Protein AF-A0A3N6LN94-F1 (afdb_monomer_lite)

Structure (mmCIF, N/CA/C/O backbone):
data_AF-A0A3N6LN94-F1
#
_entry.id   AF-A0A3N6LN94-F1
#
loop_
_atom_site.group_PDB
_atom_site.id
_atom_site.type_symbol
_atom_site.label_atom_id
_atom_site.label_alt_id
_atom_site.label_comp_id
_atom_site.label_asym_id
_atom_site.label_entity_id
_atom_site.label_seq_id
_atom_site.pdbx_PDB_ins_code
_atom_site.Cartn_x
_atom_site.Cartn_y
_atom_site.Cartn_z
_atom_site.occupancy
_atom_site.B_iso_or_equiv
_atom_site.auth_seq_id
_atom_site.auth_comp_id
_atom_site.auth_asym_id
_atom_site.auth_atom_id
_atom_site.pdbx_PDB_model_num
ATOM 1 N N . MET A 1 1 ? 17.422 5.987 -4.454 1.00 60.16 1 MET A N 1
ATOM 2 C CA . MET A 1 1 ? 16.009 6.299 -4.196 1.00 60.16 1 MET A CA 1
ATOM 3 C C . MET A 1 1 ? 15.731 7.572 -4.934 1.00 60.16 1 MET A C 1
ATOM 5 O O . MET A 1 1 ? 16.309 8.591 -4.571 1.00 60.16 1 MET A O 1
ATOM 9 N N . ASP A 1 2 ? 14.947 7.472 -5.995 1.00 77.19 2 ASP A N 1
ATOM 10 C CA . ASP A 1 2 ? 14.512 8.649 -6.730 1.00 77.19 2 ASP A CA 1
ATOM 11 C C . ASP A 1 2 ? 13.359 9.297 -5.952 1.00 77.19 2 ASP A C 1
ATOM 13 O O . ASP A 1 2 ? 12.629 8.609 -5.232 1.00 77.19 2 ASP A O 1
ATOM 17 N N . ASP A 1 3 ? 13.189 10.615 -6.073 1.00 78.06 3 ASP A N 1
ATOM 18 C CA . ASP A 1 3 ? 12.161 11.364 -5.327 1.00 78.06 3 ASP A CA 1
ATOM 19 C C . ASP A 1 3 ? 10.744 10.800 -5.553 1.00 78.06 3 ASP A C 1
ATOM 21 O O . ASP A 1 3 ? 9.904 10.808 -4.654 1.00 78.06 3 ASP A O 1
ATOM 25 N N . VAL A 1 4 ? 10.518 10.216 -6.733 1.00 77.19 4 VAL A N 1
ATOM 26 C CA . VAL A 1 4 ? 9.281 9.528 -7.121 1.00 77.19 4 VAL A CA 1
ATOM 27 C C . VAL A 1 4 ? 9.007 8.294 -6.254 1.00 77.19 4 VAL A C 1
ATOM 29 O O . VAL A 1 4 ? 7.861 8.039 -5.892 1.00 77.19 4 VAL A O 1
ATOM 32 N N . ASP A 1 5 ? 10.032 7.523 -5.887 1.00 83.25 5 ASP A N 1
ATOM 33 C CA . ASP A 1 5 ? 9.850 6.334 -5.047 1.00 83.25 5 ASP A CA 1
ATOM 34 C C . ASP A 1 5 ? 9.595 6.719 -3.588 1.00 83.25 5 ASP A C 1
ATOM 36 O O . ASP A 1 5 ? 8.782 6.089 -2.913 1.00 83.25 5 ASP A O 1
ATOM 40 N N . ALA A 1 6 ? 10.223 7.798 -3.111 1.00 87.06 6 ALA A N 1
ATOM 41 C CA . ALA A 1 6 ? 9.957 8.330 -1.777 1.00 87.06 6 ALA A CA 1
ATOM 42 C C . ALA A 1 6 ? 8.506 8.828 -1.637 1.00 87.06 6 ALA A C 1
ATOM 44 O O . ALA A 1 6 ? 7.868 8.594 -0.609 1.00 87.06 6 ALA A O 1
ATOM 45 N N . GLU A 1 7 ? 7.960 9.475 -2.671 1.00 89.31 7 GLU A N 1
ATOM 46 C CA . GLU A 1 7 ? 6.569 9.939 -2.687 1.00 89.31 7 GLU A CA 1
ATOM 47 C C . GLU A 1 7 ? 5.562 8.780 -2.717 1.00 89.31 7 GLU A C 1
ATOM 49 O O . GLU A 1 7 ? 4.570 8.805 -1.980 1.00 89.31 7 GLU A O 1
ATOM 54 N N . LYS A 1 8 ? 5.839 7.726 -3.498 1.00 88.62 8 LYS A N 1
ATOM 55 C CA . LYS A 1 8 ? 5.017 6.504 -3.519 1.00 88.62 8 LYS A CA 1
ATOM 56 C C . LYS A 1 8 ? 4.971 5.833 -2.150 1.00 88.62 8 LYS A C 1
ATOM 58 O O . LYS A 1 8 ? 3.884 5.543 -1.654 1.00 88.62 8 LYS A O 1
ATOM 63 N N . ILE A 1 9 ? 6.137 5.646 -1.522 1.00 88.69 9 ILE A N 1
ATOM 64 C CA . ILE A 1 9 ? 6.245 5.059 -0.178 1.00 88.69 9 ILE A CA 1
ATOM 65 C C . ILE A 1 9 ? 5.447 5.893 0.819 1.00 88.69 9 ILE A C 1
ATOM 67 O O . ILE A 1 9 ? 4.604 5.357 1.531 1.00 88.69 9 ILE A O 1
ATOM 71 N N . LYS A 1 10 ? 5.648 7.215 0.823 1.00 93.12 10 LYS A N 1
ATOM 72 C CA . LYS A 1 10 ? 4.920 8.119 1.717 1.00 93.12 10 LYS A CA 1
ATOM 73 C C . LYS A 1 10 ? 3.406 7.997 1.538 1.00 93.12 10 LYS A C 1
ATOM 75 O O . LYS A 1 10 ? 2.691 7.891 2.527 1.00 93.12 10 LYS A O 1
ATOM 80 N N . THR A 1 11 ? 2.920 7.993 0.300 1.00 93.69 11 THR A N 1
ATOM 81 C CA . THR A 1 11 ? 1.483 7.890 0.003 1.00 93.69 11 THR A CA 1
ATOM 82 C C . THR A 1 11 ? 0.910 6.555 0.487 1.00 93.69 11 THR A C 1
ATOM 84 O O . THR A 1 11 ? -0.157 6.521 1.099 1.00 93.69 11 THR A O 1
ATOM 87 N N . TYR A 1 12 ? 1.637 5.454 0.284 1.00 92.44 12 TYR A N 1
ATOM 88 C CA . TYR A 1 12 ? 1.217 4.136 0.758 1.00 92.44 12 TYR A CA 1
ATOM 89 C C . TYR A 1 12 ? 1.249 4.021 2.294 1.00 92.44 12 TYR A C 1
ATOM 91 O O . TYR A 1 12 ? 0.361 3.416 2.892 1.00 92.44 12 TYR A O 1
ATOM 99 N N . GLU A 1 13 ? 2.207 4.663 2.971 1.00 92.06 13 GLU A N 1
ATOM 100 C CA . GLU A 1 13 ? 2.230 4.728 4.439 1.00 92.06 13 GLU A CA 1
ATOM 101 C C . GLU A 1 13 ? 1.013 5.463 5.013 1.00 92.06 13 GLU A C 1
ATOM 103 O O . G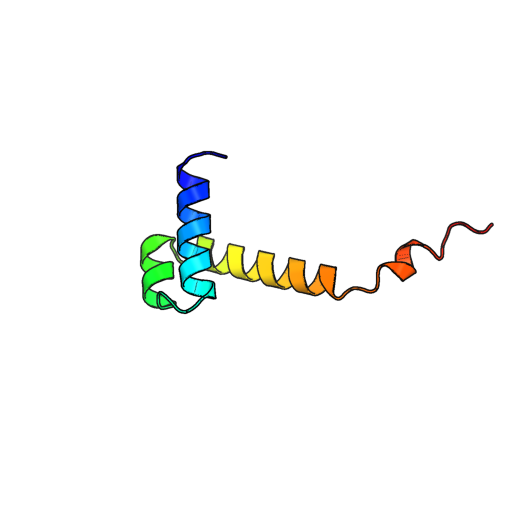LU A 1 13 ? 0.468 5.048 6.037 1.00 92.06 13 GLU A O 1
ATOM 108 N N . GLN A 1 14 ? 0.563 6.539 4.364 1.00 95.00 14 GLN A N 1
ATOM 109 C CA . GLN A 1 14 ? -0.647 7.257 4.774 1.00 95.00 14 GLN A CA 1
ATOM 110 C C . GLN A 1 14 ? -1.886 6.367 4.659 1.00 95.00 14 GLN A C 1
ATOM 112 O O . GLN A 1 14 ? -2.730 6.365 5.555 1.00 95.00 14 GLN A O 1
ATOM 117 N N . TYR A 1 15 ? -1.966 5.560 3.598 1.00 94.50 15 TYR A N 1
ATOM 118 C CA . TYR A 1 15 ? -3.015 4.554 3.452 1.00 94.50 15 TYR A CA 1
ATOM 119 C C . TYR A 1 15 ? -2.953 3.504 4.568 1.00 94.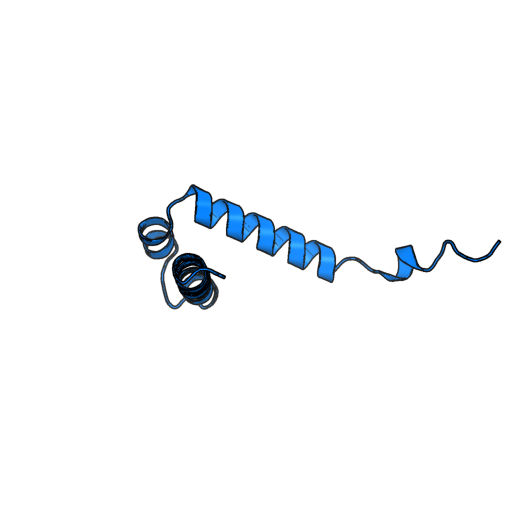50 15 TYR A C 1
ATOM 121 O O . TYR A 1 15 ? -3.953 3.266 5.240 1.00 94.50 15 TYR A O 1
ATOM 129 N N . SER A 1 16 ? -1.768 2.952 4.846 1.00 90.38 16 SER A N 1
ATOM 130 C CA . SER A 1 16 ? -1.559 1.966 5.918 1.00 90.38 16 SER A CA 1
ATOM 131 C C . SER A 1 16 ? -1.965 2.490 7.306 1.00 90.38 16 SER A C 1
ATOM 133 O O . SER A 1 16 ? -2.477 1.739 8.136 1.00 90.38 16 SER A O 1
ATOM 135 N N . ARG A 1 17 ? -1.801 3.795 7.558 1.00 94.38 17 ARG A N 1
ATOM 136 C CA . ARG A 1 17 ? -2.230 4.462 8.802 1.00 94.38 17 ARG A CA 1
ATOM 137 C C . ARG A 1 17 ? -3.720 4.821 8.836 1.00 94.38 17 ARG A C 1
ATOM 139 O O . ARG A 1 17 ? -4.196 5.300 9.864 1.00 94.38 17 ARG A O 1
ATOM 146 N N . GLY A 1 18 ? -4.448 4.613 7.739 1.00 94.62 18 GLY A N 1
ATOM 147 C CA . GLY A 1 18 ? -5.847 5.011 7.587 1.00 94.62 18 GLY A CA 1
ATOM 148 C C . GLY A 1 18 ? -6.048 6.522 7.430 1.00 94.62 18 GLY A C 1
ATOM 149 O O . GLY A 1 18 ? -7.153 7.011 7.656 1.00 94.62 18 GLY A O 1
ATOM 150 N N . GLU A 1 19 ? -4.997 7.271 7.076 1.00 97.19 19 GLU A N 1
ATOM 151 C CA . GLU A 1 19 ? -5.072 8.716 6.810 1.00 97.19 19 GLU A CA 1
ATOM 152 C C . GLU A 1 19 ? -5.754 9.013 5.466 1.00 97.19 19 GLU A C 1
ATOM 154 O O . GLU A 1 19 ? -6.373 10.065 5.312 1.00 97.19 19 GLU A O 1
ATOM 159 N N . ILE A 1 20 ? -5.655 8.082 4.513 1.00 97.06 20 ILE A N 1
ATOM 160 C CA . IL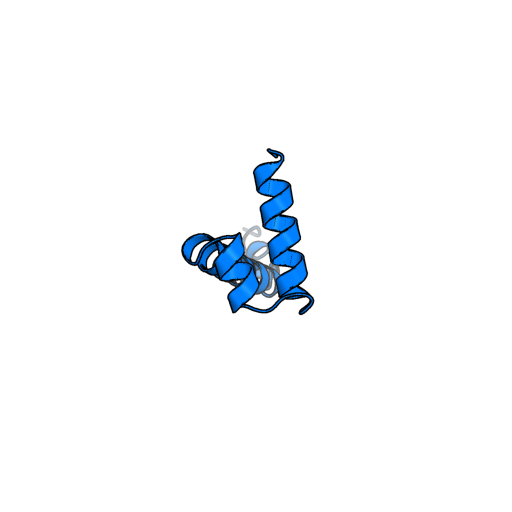E A 1 20 ? -6.352 8.107 3.223 1.00 97.06 20 ILE A CA 1
ATOM 161 C C . ILE A 1 20 ? -7.037 6.762 2.973 1.00 97.06 20 ILE A C 1
ATOM 163 O O . ILE A 1 20 ? -6.639 5.727 3.507 1.00 97.06 20 ILE A O 1
ATOM 167 N N . THR A 1 21 ? -8.080 6.774 2.153 1.00 96.44 21 THR A N 1
ATOM 168 C CA . THR A 1 21 ? -8.849 5.587 1.770 1.00 96.44 21 THR A CA 1
ATOM 169 C C . THR A 1 21 ? -8.164 4.785 0.662 1.00 96.44 21 THR A C 1
ATOM 171 O O . THR A 1 21 ? -7.331 5.296 -0.088 1.00 96.44 21 THR A O 1
ATOM 174 N N . GLU A 1 22 ? -8.579 3.525 0.494 1.00 93.31 22 GLU A N 1
ATOM 175 C CA . GLU A 1 22 ? -8.101 2.664 -0.598 1.00 93.31 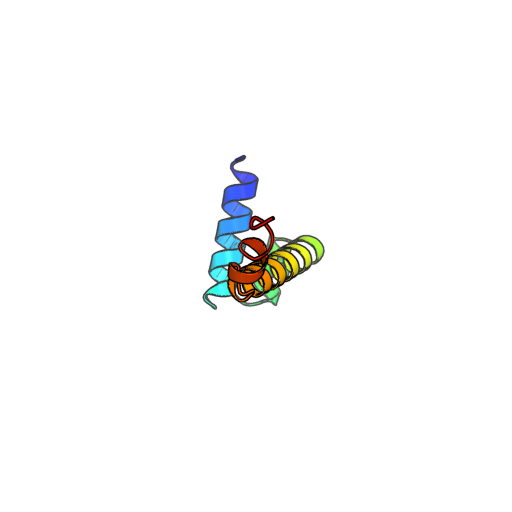22 GLU A CA 1
ATOM 176 C C . GLU A 1 22 ? -8.395 3.270 -1.983 1.00 93.31 22 GLU A C 1
ATOM 178 O O . GLU A 1 22 ? -7.596 3.180 -2.910 1.00 93.31 22 GLU A O 1
ATOM 183 N N . THR A 1 23 ? -9.536 3.948 -2.125 1.00 96.50 23 THR A N 1
ATOM 184 C CA . THR A 1 23 ? -9.887 4.633 -3.376 1.00 96.50 23 THR A CA 1
ATOM 185 C C . THR A 1 23 ? -8.926 5.784 -3.677 1.00 96.50 23 THR A C 1
ATOM 187 O O . THR A 1 23 ? -8.528 5.960 -4.827 1.00 96.50 23 THR A O 1
ATOM 190 N N . GLU A 1 24 ? -8.520 6.547 -2.660 1.00 95.81 24 GLU A N 1
ATOM 191 C CA . GLU A 1 24 ? -7.590 7.670 -2.819 1.00 95.81 24 GLU A CA 1
ATOM 192 C C . GLU A 1 24 ? -6.177 7.192 -3.163 1.00 95.81 24 GLU A C 1
ATOM 194 O O . GLU A 1 24 ? -5.581 7.693 -4.115 1.00 95.81 24 GLU A O 1
ATOM 199 N N . VAL A 1 25 ? -5.653 6.180 -2.465 1.00 95.56 25 VAL A N 1
ATOM 200 C CA . VAL A 1 25 ? -4.321 5.633 -2.776 1.00 95.56 25 VAL A CA 1
ATOM 201 C C . VAL A 1 25 ? -4.282 4.969 -4.153 1.00 95.56 25 VAL A C 1
ATOM 203 O O . VAL A 1 25 ? -3.325 5.179 -4.895 1.00 95.56 25 VAL A O 1
ATOM 206 N N . ARG A 1 26 ? -5.340 4.250 -4.560 1.00 95.62 26 ARG A N 1
ATOM 207 C CA . ARG A 1 26 ? -5.440 3.666 -5.909 1.00 95.62 26 ARG A CA 1
ATOM 208 C C . ARG A 1 26 ? -5.544 4.736 -6.994 1.00 95.62 26 ARG A C 1
ATOM 210 O O . ARG A 1 26 ? -5.026 4.530 -8.088 1.00 95.62 26 ARG A O 1
ATOM 217 N N . ALA A 1 27 ? -6.152 5.886 -6.706 1.00 95.50 27 ALA A N 1
ATOM 218 C CA . ALA A 1 27 ? -6.163 7.022 -7.626 1.00 95.50 27 ALA A CA 1
ATOM 219 C C . ALA A 1 27 ? -4.786 7.703 -7.751 1.00 95.50 27 ALA A C 1
ATOM 221 O O . ALA A 1 27 ? -4.441 8.170 -8.835 1.00 95.50 27 ALA A O 1
ATOM 222 N N . LEU A 1 28 ? -4.004 7.752 -6.665 1.00 93.56 28 LEU A N 1
ATOM 223 C CA . LEU A 1 28 ? -2.687 8.400 -6.629 1.00 93.56 28 LEU A CA 1
ATOM 224 C C . LEU A 1 28 ? -1.559 7.514 -7.177 1.00 93.56 28 LEU A C 1
ATOM 226 O O . LEU A 1 28 ? -0.693 8.002 -7.899 1.00 93.56 28 LEU A O 1
ATOM 230 N N . LEU A 1 29 ? -1.560 6.225 -6.835 1.00 92.19 29 LEU A N 1
ATOM 231 C CA . LEU A 1 29 ? -0.486 5.281 -7.164 1.00 92.19 29 LEU A CA 1
ATOM 232 C C . LEU A 1 29 ? -0.857 4.321 -8.300 1.00 92.19 29 LEU A C 1
ATOM 234 O O . LEU A 1 29 ? 0.023 3.752 -8.938 1.00 92.19 29 LEU A O 1
ATOM 238 N N . GLY A 1 30 ? -2.147 4.159 -8.592 1.00 94.62 30 GLY A N 1
ATOM 239 C CA . GLY A 1 30 ? -2.638 3.163 -9.538 1.00 94.62 30 GLY A CA 1
ATOM 240 C C . GLY A 1 30 ? -2.801 1.779 -8.906 1.00 94.62 30 GLY A C 1
ATOM 241 O O . GLY A 1 30 ? -2.140 1.427 -7.932 1.00 94.62 30 GLY A O 1
ATOM 242 N N . ASN A 1 31 ? -3.695 0.975 -9.487 1.00 92.94 31 ASN A N 1
ATOM 243 C CA . ASN A 1 31 ? -4.060 -0.335 -8.939 1.00 92.94 31 ASN A CA 1
ATOM 244 C C . ASN A 1 31 ? -2.872 -1.300 -8.858 1.00 92.94 31 ASN A C 1
ATOM 246 O O . ASN A 1 31 ? -2.663 -1.905 -7.818 1.00 92.94 31 ASN A O 1
ATOM 250 N N . GLU A 1 32 ? -2.072 -1.389 -9.924 1.00 93.25 32 GLU A N 1
ATOM 251 C CA . GLU A 1 32 ? -0.926 -2.307 -9.998 1.00 93.25 32 GLU A CA 1
ATOM 252 C C . GLU A 1 32 ? 0.107 -2.038 -8.897 1.00 93.25 32 GLU A C 1
ATOM 254 O O . GLU A 1 32 ? 0.624 -2.972 -8.289 1.00 93.25 32 GLU A O 1
ATOM 259 N N . ILE A 1 33 ? 0.384 -0.762 -8.610 1.00 88.69 33 ILE A N 1
ATOM 260 C CA . ILE A 1 33 ? 1.352 -0.388 -7.575 1.00 88.69 33 ILE A CA 1
ATOM 261 C C . ILE A 1 33 ? 0.807 -0.741 -6.192 1.00 88.69 33 ILE A C 1
ATOM 263 O O . ILE A 1 33 ? 1.537 -1.312 -5.388 1.00 88.69 33 ILE A O 1
ATOM 267 N N . VAL A 1 34 ? -0.467 -0.440 -5.926 1.00 92.00 34 VAL A N 1
ATOM 268 C CA . VAL A 1 34 ? -1.107 -0.778 -4.646 1.00 92.00 34 VAL A CA 1
ATOM 269 C C . VAL A 1 34 ? -1.090 -2.288 -4.414 1.00 92.00 34 VAL A C 1
ATOM 271 O O . VAL A 1 34 ? -0.631 -2.722 -3.362 1.00 92.00 34 VAL A O 1
ATOM 274 N N . ASP A 1 35 ? -1.487 -3.078 -5.413 1.00 93.19 35 ASP A N 1
ATOM 275 C CA . ASP A 1 35 ? -1.529 -4.540 -5.300 1.00 93.19 35 ASP A CA 1
ATOM 276 C C . ASP A 1 35 ? -0.119 -5.132 -5.089 1.00 93.19 35 ASP A C 1
ATOM 278 O O . ASP A 1 35 ? 0.063 -6.051 -4.290 1.00 93.19 35 ASP A O 1
ATOM 282 N N . SER A 1 36 ? 0.905 -4.588 -5.761 1.00 91.19 36 SER A N 1
ATOM 283 C CA . SER A 1 36 ? 2.298 -5.013 -5.562 1.00 91.19 36 SER A CA 1
ATOM 284 C C . SER A 1 36 ? 2.807 -4.691 -4.156 1.00 91.19 36 SER A C 1
ATOM 286 O O . SER A 1 36 ? 3.479 -5.521 -3.550 1.00 91.19 36 SER A O 1
ATOM 288 N N . MET A 1 37 ? 2.505 -3.501 -3.629 1.00 88.62 37 MET A N 1
ATOM 289 C CA . MET A 1 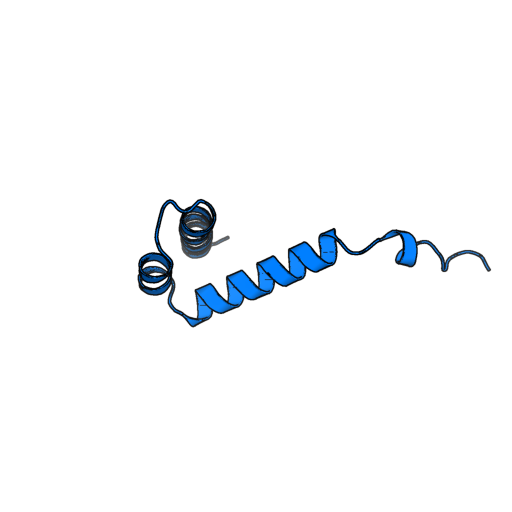37 ? 2.952 -3.092 -2.293 1.00 88.62 37 MET A CA 1
ATOM 290 C C . MET A 1 37 ? 2.249 -3.885 -1.186 1.00 88.62 37 MET A C 1
ATOM 292 O O . MET A 1 37 ? 2.865 -4.186 -0.163 1.00 88.62 37 MET A O 1
ATOM 296 N N . GLU A 1 38 ? 0.987 -4.259 -1.393 1.00 89.69 38 GLU A N 1
ATOM 297 C CA . GLU A 1 38 ? 0.245 -5.131 -0.482 1.00 89.69 38 GLU A CA 1
ATOM 298 C C . GLU A 1 38 ? 0.853 -6.538 -0.456 1.00 89.69 38 GLU A C 1
ATOM 300 O O . GLU A 1 38 ? 1.179 -7.047 0.617 1.00 89.69 38 GLU A O 1
ATOM 305 N N . ALA A 1 39 ? 1.131 -7.116 -1.629 1.00 91.56 39 ALA A N 1
ATOM 306 C CA . ALA A 1 39 ? 1.793 -8.414 -1.737 1.00 91.56 39 ALA A CA 1
ATOM 307 C C . ALA A 1 39 ? 3.191 -8.422 -1.089 1.00 91.56 39 ALA A C 1
ATOM 309 O O . ALA A 1 39 ? 3.541 -9.366 -0.374 1.00 91.56 39 ALA A O 1
ATOM 310 N N . ASP A 1 40 ? 3.982 -7.366 -1.297 1.00 88.38 40 ASP A N 1
ATOM 311 C CA . ASP A 1 40 ? 5.304 -7.222 -0.680 1.00 88.38 40 ASP A CA 1
ATOM 312 C C . ASP A 1 40 ? 5.205 -7.137 0.850 1.00 88.38 40 ASP A C 1
ATOM 314 O O . ASP A 1 40 ? 5.989 -7.770 1.567 1.00 88.38 40 ASP A O 1
ATOM 318 N N . MET A 1 41 ? 4.222 -6.391 1.364 1.00 86.19 41 MET A N 1
ATOM 319 C CA . MET A 1 41 ? 3.973 -6.268 2.799 1.00 86.19 41 MET A CA 1
ATOM 320 C C . MET A 1 41 ? 3.565 -7.611 3.417 1.00 86.19 41 MET A C 1
ATOM 322 O O . MET A 1 41 ? 4.141 -8.017 4.430 1.00 86.19 41 MET A O 1
ATOM 326 N N . GLU A 1 42 ? 2.632 -8.337 2.799 1.00 88.81 42 GLU A N 1
ATOM 327 C CA . GLU A 1 42 ? 2.218 -9.669 3.254 1.00 88.81 42 GLU A CA 1
ATOM 328 C C . GLU A 1 42 ? 3.386 -10.664 3.260 1.00 88.81 42 GLU A C 1
ATOM 330 O O . GLU A 1 42 ? 3.584 -11.400 4.235 1.00 88.81 42 GLU A O 1
ATOM 335 N N . ALA A 1 43 ? 4.198 -10.671 2.198 1.00 88.12 43 ALA A N 1
ATOM 336 C CA . ALA A 1 43 ? 5.373 -11.530 2.095 1.00 88.12 43 ALA A CA 1
ATOM 337 C C . ALA A 1 43 ? 6.410 -11.208 3.182 1.00 88.12 43 ALA A C 1
ATOM 339 O O . ALA A 1 43 ? 6.969 -12.120 3.802 1.00 88.12 43 ALA A O 1
ATOM 340 N N . PHE A 1 44 ? 6.641 -9.921 3.452 1.00 85.88 44 PHE A N 1
ATOM 341 C CA . PHE A 1 44 ? 7.543 -9.475 4.508 1.00 85.88 44 PHE A CA 1
ATOM 342 C C . PHE A 1 44 ? 7.039 -9.874 5.899 1.00 85.88 44 PHE A C 1
ATOM 344 O O . PHE A 1 44 ? 7.805 -10.407 6.706 1.00 85.88 44 PHE A O 1
ATOM 351 N N . GLU A 1 45 ? 5.749 -9.695 6.184 1.00 86.12 45 GLU A N 1
ATOM 352 C CA . GLU A 1 45 ? 5.153 -10.136 7.444 1.00 86.12 45 GLU A CA 1
ATOM 353 C C . GLU A 1 45 ? 5.234 -11.652 7.632 1.00 86.12 45 GLU A C 1
ATOM 355 O O . GLU A 1 45 ? 5.540 -12.132 8.728 1.00 86.12 45 GLU A O 1
ATOM 360 N N . ALA A 1 46 ? 4.971 -12.420 6.574 1.00 86.38 46 ALA A N 1
ATOM 361 C CA . ALA A 1 46 ? 5.105 -13.869 6.595 1.00 86.38 46 ALA A CA 1
ATOM 362 C C . ALA A 1 46 ? 6.559 -14.291 6.861 1.00 86.38 46 ALA A C 1
ATOM 364 O O . ALA A 1 46 ? 6.800 -15.213 7.642 1.00 86.38 46 ALA A O 1
ATOM 365 N N . ALA A 1 47 ? 7.531 -13.591 6.268 1.00 82.81 47 ALA A N 1
ATOM 366 C CA . ALA A 1 47 ? 8.951 -13.821 6.511 1.00 82.81 47 ALA A CA 1
ATOM 367 C C . ALA A 1 47 ? 9.365 -13.467 7.950 1.00 82.81 47 ALA A C 1
ATOM 369 O O . ALA A 1 47 ? 10.105 -14.228 8.567 1.00 82.81 47 ALA A O 1
ATOM 370 N N . MET A 1 48 ? 8.850 -12.372 8.516 1.00 82.62 48 MET A N 1
ATOM 371 C CA . MET A 1 48 ? 9.083 -11.970 9.913 1.00 82.62 48 MET A CA 1
ATOM 372 C C . MET A 1 48 ? 8.490 -12.962 10.925 1.00 82.62 48 MET A C 1
ATOM 374 O O . MET A 1 48 ? 9.060 -13.177 11.992 1.00 82.62 48 MET A O 1
ATOM 378 N N . LYS A 1 49 ? 7.347 -13.578 10.599 1.00 79.50 49 LYS A N 1
ATOM 379 C CA . LYS A 1 49 ? 6.695 -14.610 11.426 1.00 79.50 49 LYS A CA 1
ATOM 380 C C . LY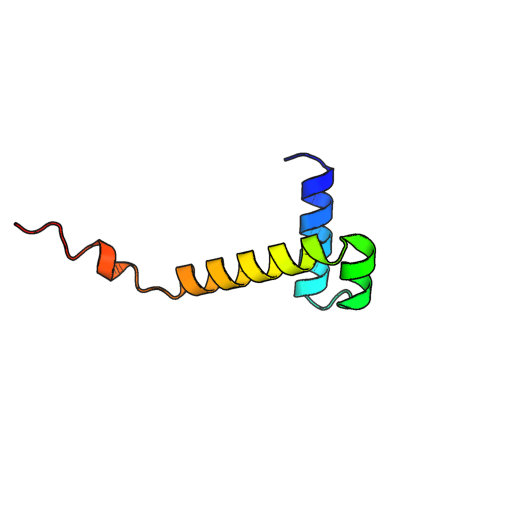S A 1 49 ? 7.331 -15.993 11.260 1.00 79.50 49 LYS A C 1
ATOM 382 O O . LYS A 1 49 ? 7.040 -16.894 12.048 1.00 79.50 49 LYS A O 1
ATOM 387 N N . ARG A 1 50 ? 8.174 -16.192 10.242 1.00 72.88 50 ARG A N 1
ATOM 388 C CA . ARG A 1 50 ? 8.878 -17.454 10.027 1.00 72.88 50 ARG A CA 1
ATOM 389 C C . ARG A 1 50 ? 9.930 -17.621 11.115 1.00 72.88 50 ARG A C 1
ATOM 391 O O . ARG A 1 50 ? 10.834 -16.803 11.243 1.00 72.88 50 ARG A O 1
ATOM 398 N N . ASP A 1 51 ? 9.829 -18.712 11.866 1.00 67.88 51 ASP A N 1
ATOM 399 C CA . ASP A 1 51 ? 10.857 -19.102 12.822 1.00 67.88 51 ASP A CA 1
ATOM 400 C C . ASP A 1 51 ? 12.180 -19.316 12.076 1.00 67.88 51 ASP A C 1
ATOM 402 O O . ASP A 1 51 ? 12.334 -20.267 11.310 1.00 67.88 51 ASP A O 1
ATOM 406 N N . THR A 1 52 ? 13.125 -18.394 12.246 1.00 69.12 52 THR A N 1
ATOM 407 C CA . THR A 1 52 ? 14.419 -18.440 11.565 1.00 69.12 52 THR A CA 1
ATOM 408 C C . THR A 1 52 ? 15.381 -19.444 12.204 1.00 69.12 52 THR A C 1
ATOM 410 O O . THR A 1 52 ? 16.411 -19.752 11.602 1.00 69.12 52 THR A O 1
ATOM 413 N N . SER A 1 53 ? 15.031 -20.041 13.354 1.00 66.44 53 SER A N 1
ATOM 414 C CA . SER A 1 53 ? 15.816 -21.114 13.985 1.00 66.44 53 SER A CA 1
ATOM 415 C C . SER A 1 53 ? 15.904 -22.378 13.117 1.00 66.44 53 SER A C 1
ATOM 417 O O . SER A 1 53 ? 16.879 -23.131 13.202 1.00 66.44 53 SER A O 1
ATOM 419 N N . VAL A 1 54 ? 14.956 -22.564 12.188 1.00 66.06 54 VAL A N 1
ATOM 420 C CA . VAL A 1 54 ? 14.983 -23.642 11.184 1.00 66.06 54 VAL A CA 1
ATOM 421 C C . VAL A 1 54 ? 16.185 -23.549 10.240 1.00 66.06 54 VAL A C 1
ATOM 423 O O . VAL A 1 54 ? 16.625 -24.572 9.726 1.00 66.06 54 VAL A O 1
ATOM 426 N N . PHE A 1 55 ? 16.747 -22.353 10.030 1.00 67.25 55 PHE A N 1
ATOM 427 C CA . PHE A 1 55 ? 17.944 -22.159 9.203 1.00 67.25 55 PHE A CA 1
ATOM 428 C C . PHE A 1 55 ? 19.249 -22.420 9.968 1.00 67.25 55 PHE A C 1
ATOM 430 O O . PHE A 1 55 ? 20.302 -22.531 9.352 1.00 67.25 55 PHE A O 1
ATOM 437 N N . ILE A 1 56 ? 19.187 -22.532 11.300 1.00 68.06 56 ILE A N 1
ATOM 438 C CA . ILE A 1 56 ? 20.348 -22.764 12.176 1.00 68.06 56 ILE A CA 1
ATOM 439 C C . ILE A 1 56 ? 20.546 -24.272 12.442 1.00 68.06 56 ILE A C 1
ATOM 441 O O . ILE A 1 56 ? 21.606 -24.701 12.882 1.00 68.06 56 ILE A O 1
ATOM 445 N N . SER A 1 57 ? 19.554 -25.113 12.129 1.00 61.03 57 SER A N 1
ATOM 446 C CA . SER A 1 57 ? 19.542 -26.537 12.510 1.00 61.03 57 SER A CA 1
ATOM 447 C C . SER A 1 57 ? 20.291 -27.487 11.558 1.00 61.03 57 SER A C 1
ATOM 449 O O . SER A 1 57 ? 20.160 -28.701 11.693 1.00 61.03 57 SER A O 1
ATOM 451 N N . SER A 1 58 ? 21.074 -26.980 10.600 1.00 60.09 58 SER A N 1
ATOM 452 C CA . SER A 1 58 ? 21.757 -27.810 9.591 1.00 60.09 58 SER A CA 1
ATOM 453 C C . SER A 1 58 ? 23.262 -27.550 9.452 1.00 60.09 58 SER A C 1
ATOM 455 O O . SER A 1 58 ? 23.796 -27.741 8.366 1.00 60.09 58 SER A O 1
ATOM 457 N N . ASP A 1 59 ? 23.947 -27.145 10.528 1.00 59.91 59 ASP A N 1
ATOM 458 C CA . ASP A 1 59 ? 25.422 -27.054 10.557 1.00 59.91 59 ASP A CA 1
ATOM 459 C C . ASP A 1 59 ? 26.021 -27.798 11.766 1.00 59.91 59 ASP A C 1
ATOM 461 O O . ASP A 1 59 ? 26.732 -27.258 12.611 1.00 59.91 59 ASP A O 1
ATOM 465 N N . SER A 1 60 ? 25.649 -29.069 11.920 1.00 57.88 60 SER A N 1
ATOM 466 C CA . SER A 1 60 ? 26.249 -29.973 12.907 1.00 57.88 60 SER A CA 1
ATOM 467 C C . SER A 1 60 ? 26.370 -31.382 12.338 1.00 57.88 60 SER A C 1
ATOM 469 O O . SER A 1 60 ? 25.696 -32.296 12.802 1.00 57.88 60 SER A O 1
ATOM 471 N N . THR A 1 61 ? 27.226 -31.544 11.328 1.00 52.12 61 THR A N 1
ATOM 472 C CA . THR A 1 61 ? 27.881 -32.819 10.973 1.00 52.12 61 THR A CA 1
ATOM 473 C C . THR A 1 61 ? 29.161 -32.550 10.209 1.00 52.12 61 THR A C 1
ATOM 475 O O . THR A 1 61 ? 29.076 -31.801 9.213 1.00 52.12 61 THR A O 1
#

Secondary structure (DSSP, 8-state):
--HHHHHHHHHHHHHHTTSS-HHHHHHHH-HHHHHHHHHHHHHHHHHHHS-GGGGTTT---

Foldseek 3Di:
DPVVVVVLVVLVVCCVVVVDDPVVNCVVPNDVSNVVVVVVVVVVVVVVPDDCVVVVPPPDD

Sequence (61 aa):
MDDVDAEKIKTYEQYSRGEITETEVRALLGNEIVDSMEADMEAFEAAMKRDTSVFISSDST

pLDDT: mean 84.55, std 12.06, range [52.12, 97.19]

InterPro domains:
  IPR058378 Protein of unknown function DUF8065 [PF26261] (5-56)

Organism: Natrarchaeobius chitinivorans (NCBI:txid1679083)

Radius of gyration: 16.72 Å; chains: 1; bounding box: 38×44×24 Å